Protein AF-A0A1E3NFW2-F1 (afdb_monomer_lite)

Organism: NCBI:txid763406

Secondary structure (DSSP, 8-state):
-HHHHHHHHHHHHHHHHSHHHHHHHHHHHH-TT-S-GGGGHHHHHHHHHHHHHH-HHHHHHHHHHHHHHHHHHHHHHH-TTS-HHHHTHHHHHHHHHHHHHHHHHHHHHHHHT-

InterPro domains:
  IPR031731 IMS import disulfide relay-system, CHCH-CHCH-like Cx9C [PF16860] (12-55)
  IPR052848 Coiled-coil-helix-coiled-coil-helix domain-containing protein [PTHR47106] (7-109)

Structure (mmCIF, N/CA/C/O backbone):
data_AF-A0A1E3NFW2-F1
#
_entry.id   AF-A0A1E3NFW2-F1
#
loop_
_atom_site.group_PDB
_atom_site.id
_atom_site.type_symbol
_atom_site.label_atom_id
_atom_site.label_alt_id
_atom_site.label_comp_id
_atom_site.label_asym_id
_atom_site.label_entity_id
_atom_site.label_seq_id
_atom_site.pdbx_PDB_ins_code
_atom_site.Cartn_x
_atom_site.Cartn_y
_atom_site.Cartn_z
_atom_site.occupancy
_atom_site.B_iso_or_equiv
_atom_site.auth_seq_id
_atom_site.auth_comp_id
_atom_site.auth_asym_id
_atom_site.auth_atom_id
_atom_site.pdbx_PDB_model_num
ATOM 1 N N . MET A 1 1 ? 9.253 -7.923 16.206 1.00 45.81 1 MET A N 1
ATOM 2 C CA . MET A 1 1 ? 8.389 -8.988 15.638 1.00 45.81 1 MET A CA 1
ATOM 3 C C . MET A 1 1 ? 7.088 -8.469 15.025 1.00 45.81 1 MET A C 1
ATOM 5 O O . MET A 1 1 ? 6.528 -9.163 14.199 1.00 45.81 1 MET A O 1
ATOM 9 N N . VAL A 1 2 ? 6.657 -7.247 15.350 1.00 54.06 2 VAL A N 1
ATOM 10 C CA . VAL A 1 2 ? 5.414 -6.607 14.883 1.00 54.06 2 VAL A CA 1
ATOM 11 C C . VAL A 1 2 ? 5.306 -6.438 13.354 1.00 54.06 2 VAL A C 1
ATOM 13 O O . VAL A 1 2 ? 4.230 -6.596 12.796 1.00 54.06 2 VAL A O 1
ATOM 16 N N . SER A 1 3 ? 6.420 -6.164 12.665 1.00 61.38 3 SER A N 1
ATOM 17 C CA . SER A 1 3 ? 6.394 -5.874 11.221 1.00 61.38 3 SER A CA 1
ATOM 18 C C . SER A 1 3 ? 5.979 -7.084 10.375 1.00 61.38 3 SER A C 1
ATOM 20 O O . SER A 1 3 ? 5.132 -6.946 9.510 1.00 61.38 3 SER A O 1
ATOM 22 N N . ARG A 1 4 ? 6.481 -8.293 10.679 1.00 74.81 4 ARG A N 1
ATOM 23 C CA . ARG A 1 4 ? 6.284 -9.472 9.812 1.00 74.81 4 ARG A CA 1
ATOM 24 C C . ARG A 1 4 ? 4.813 -9.849 9.612 1.00 74.81 4 ARG A C 1
ATOM 26 O O . ARG A 1 4 ? 4.415 -10.090 8.487 1.00 74.81 4 ARG A O 1
ATOM 33 N N . VAL A 1 5 ? 4.000 -9.803 10.669 1.00 79.56 5 VAL A N 1
ATOM 34 C CA . VAL A 1 5 ? 2.565 -10.137 10.596 1.00 79.56 5 VAL A CA 1
ATOM 35 C C . VAL A 1 5 ? 1.790 -9.128 9.744 1.00 79.56 5 VAL A C 1
ATOM 37 O O . VAL A 1 5 ? 0.949 -9.517 8.940 1.00 79.56 5 VAL A O 1
ATOM 40 N N . LEU A 1 6 ? 2.088 -7.836 9.910 1.00 80.44 6 LEU A N 1
ATOM 41 C CA . LEU A 1 6 ? 1.503 -6.760 9.108 1.00 80.44 6 LEU A CA 1
ATOM 42 C C . LEU A 1 6 ? 1.875 -6.924 7.629 1.00 80.44 6 LEU A C 1
ATOM 44 O O . LEU A 1 6 ? 1.000 -6.885 6.767 1.00 80.44 6 LEU A O 1
ATOM 48 N N . ASP A 1 7 ? 3.166 -7.130 7.363 1.00 81.25 7 ASP A N 1
ATOM 49 C CA . ASP A 1 7 ? 3.708 -7.305 6.018 1.00 81.25 7 ASP A CA 1
ATOM 50 C C . ASP A 1 7 ? 3.086 -8.546 5.336 1.00 81.25 7 ASP A C 1
ATOM 52 O O . ASP A 1 7 ? 2.580 -8.448 4.220 1.00 81.25 7 ASP A O 1
ATOM 56 N N . GLU A 1 8 ? 3.023 -9.692 6.025 1.00 85.00 8 GLU A N 1
ATOM 57 C CA . GLU A 1 8 ? 2.409 -10.928 5.514 1.00 85.00 8 GLU A CA 1
ATOM 58 C C . GLU A 1 8 ? 0.908 -10.774 5.238 1.00 85.00 8 GLU A C 1
ATOM 60 O O . GLU A 1 8 ? 0.438 -11.204 4.185 1.00 85.00 8 GLU A O 1
ATOM 65 N N . TYR A 1 9 ? 0.155 -10.139 6.143 1.00 86.12 9 TYR A N 1
ATOM 66 C CA . TYR A 1 9 ? -1.282 -9.928 5.959 1.00 86.12 9 TYR A CA 1
ATOM 67 C C . TYR A 1 9 ? -1.566 -9.049 4.739 1.00 86.12 9 TYR A C 1
ATOM 69 O O . TYR A 1 9 ? -2.378 -9.412 3.888 1.00 86.12 9 TYR A O 1
ATOM 77 N N . ILE A 1 10 ? -0.874 -7.910 4.623 1.00 84.00 10 ILE A N 1
ATOM 78 C CA . ILE A 1 10 ? -1.069 -7.003 3.488 1.00 84.00 10 ILE A CA 1
ATOM 79 C C . ILE A 1 10 ? -0.678 -7.698 2.184 1.00 84.00 10 ILE A C 1
ATOM 81 O O . ILE A 1 10 ? -1.434 -7.623 1.220 1.00 84.00 10 ILE A O 1
ATOM 85 N N . ILE A 1 11 ? 0.442 -8.426 2.151 1.00 86.69 11 ILE A N 1
ATOM 86 C CA . ILE A 1 11 ? 0.844 -9.183 0.959 1.00 86.69 11 ILE A CA 1
ATOM 87 C C . ILE A 1 11 ? -0.224 -10.212 0.572 1.00 86.69 11 ILE A C 1
ATOM 89 O O . ILE A 1 11 ? -0.558 -10.314 -0.606 1.00 86.69 11 ILE A O 1
ATOM 93 N N . GLN A 1 12 ? -0.791 -10.948 1.531 1.00 87.44 12 GLN A N 1
ATOM 94 C CA . GLN A 1 12 ? -1.841 -11.931 1.247 1.00 87.44 12 GLN A CA 1
ATOM 95 C C . GLN A 1 12 ? -3.113 -11.284 0.691 1.00 87.44 12 GLN A C 1
ATOM 97 O O . GLN A 1 12 ? -3.664 -11.780 -0.291 1.00 87.44 12 GLN A O 1
ATOM 102 N N . GLU A 1 13 ? -3.565 -10.175 1.274 1.00 87.62 13 GLU A N 1
ATOM 103 C CA . GLU A 1 13 ? -4.763 -9.472 0.805 1.00 87.62 13 GLU A CA 1
ATOM 104 C C . GLU A 1 13 ? -4.562 -8.854 -0.582 1.00 87.62 13 GLU A C 1
ATOM 106 O O . GLU A 1 13 ? -5.442 -8.948 -1.443 1.00 87.62 13 GLU A O 1
ATOM 111 N N . VAL A 1 14 ? -3.377 -8.294 -0.840 1.00 89.00 14 VAL A N 1
ATOM 112 C CA . VAL A 1 14 ? -2.997 -7.783 -2.162 1.00 89.00 14 VAL A CA 1
ATOM 113 C C . VAL A 1 14 ? -2.919 -8.923 -3.176 1.00 89.00 14 VAL A C 1
ATOM 115 O O . VAL A 1 14 ? -3.477 -8.796 -4.260 1.00 89.00 14 VAL A O 1
ATOM 118 N N . ALA A 1 15 ? -2.294 -10.052 -2.840 1.00 89.19 15 ALA A N 1
ATOM 119 C CA . ALA A 1 15 ? -2.185 -11.198 -3.742 1.00 89.19 15 ALA A CA 1
ATOM 120 C C . ALA A 1 15 ? -3.551 -11.831 -4.060 1.00 89.19 15 ALA A C 1
ATOM 122 O O . ALA A 1 15 ? -3.755 -12.318 -5.169 1.00 89.19 15 ALA A O 1
ATOM 123 N N . ARG A 1 16 ? -4.495 -11.810 -3.110 1.00 90.06 16 ARG A N 1
ATOM 124 C CA . ARG A 1 16 ? -5.870 -12.296 -3.313 1.00 90.06 16 ARG A CA 1
ATOM 125 C C . ARG A 1 16 ? -6.713 -11.355 -4.165 1.00 90.06 16 ARG A C 1
ATOM 127 O O . ARG A 1 16 ? -7.478 -11.824 -4.999 1.00 90.06 16 ARG A O 1
ATOM 134 N N . THR A 1 17 ? -6.582 -10.051 -3.941 1.00 91.31 17 THR A N 1
ATOM 135 C CA . THR A 1 17 ? -7.433 -9.035 -4.580 1.00 91.31 17 THR A CA 1
ATOM 136 C C . THR A 1 17 ? -6.880 -8.583 -5.932 1.00 91.31 17 THR A C 1
ATOM 138 O O . THR A 1 17 ? -7.632 -8.348 -6.870 1.00 91.31 17 THR A O 1
ATOM 141 N N . CYS A 1 18 ? -5.556 -8.488 -6.047 1.00 91.81 18 CYS A N 1
ATOM 142 C CA . CYS A 1 18 ? -4.832 -7.944 -7.195 1.00 91.81 18 CYS A CA 1
ATOM 143 C C . CYS A 1 18 ? -3.828 -8.959 -7.784 1.00 91.81 18 CYS A C 1
ATOM 145 O O . CYS A 1 18 ? -2.659 -8.608 -7.967 1.00 91.81 18 CYS A O 1
ATOM 147 N N . PRO A 1 19 ? -4.225 -10.213 -8.084 1.00 91.69 19 PRO A N 1
ATOM 148 C CA . PRO A 1 19 ? -3.286 -11.290 -8.407 1.00 91.69 19 PRO A CA 1
ATOM 149 C C . PRO A 1 19 ? -2.470 -11.028 -9.679 1.00 91.69 19 PRO A C 1
ATOM 151 O O . PRO A 1 19 ? -1.256 -11.219 -9.677 1.00 91.69 19 PRO A O 1
ATOM 154 N N . GLU A 1 20 ? -3.108 -10.568 -10.757 1.00 92.25 20 GLU A N 1
ATOM 155 C CA . GLU A 1 20 ? -2.441 -10.316 -12.041 1.00 92.25 20 GLU A CA 1
ATOM 156 C C . GLU A 1 20 ? -1.362 -9.226 -11.963 1.00 92.25 20 GLU A C 1
ATOM 158 O O . GLU A 1 20 ? -0.206 -9.521 -12.281 1.00 92.25 20 GLU A O 1
ATOM 163 N N . PRO A 1 21 ? -1.663 -7.990 -11.511 1.00 89.06 21 PRO A N 1
ATOM 164 C CA . PRO A 1 21 ? -0.639 -6.955 -11.414 1.00 89.06 21 PRO A CA 1
ATOM 165 C C . PRO A 1 21 ? 0.412 -7.277 -10.344 1.00 89.06 21 PRO A C 1
ATOM 167 O O . PRO A 1 21 ? 1.569 -6.892 -10.501 1.00 89.06 21 PRO A O 1
ATOM 170 N N . PHE A 1 22 ? 0.053 -8.022 -9.289 1.00 91.00 22 PHE A N 1
ATOM 171 C CA . PHE A 1 22 ? 1.002 -8.468 -8.269 1.00 91.00 22 PHE A CA 1
ATOM 172 C C . PHE A 1 22 ? 2.033 -9.440 -8.855 1.00 91.00 22 PHE A C 1
ATOM 174 O O . PHE A 1 22 ? 3.236 -9.186 -8.784 1.00 91.00 22 PHE A O 1
ATOM 181 N N . LEU A 1 23 ? 1.576 -10.516 -9.502 1.00 92.44 23 LEU A N 1
ATOM 182 C CA . LEU A 1 23 ? 2.461 -11.495 -10.137 1.00 92.44 23 LEU A CA 1
ATOM 183 C C . LEU A 1 23 ? 3.256 -10.881 -11.293 1.00 92.44 23 LEU A C 1
ATOM 185 O O . LEU A 1 23 ? 4.442 -11.173 -11.433 1.00 92.44 23 LEU A O 1
ATOM 189 N N . GLY A 1 24 ? 2.630 -10.017 -12.098 1.00 91.94 24 GLY A N 1
ATOM 190 C CA . GLY A 1 24 ? 3.293 -9.316 -13.197 1.00 91.94 24 GLY A CA 1
ATOM 191 C C . GLY A 1 24 ? 4.435 -8.425 -12.711 1.00 91.94 24 GLY A C 1
ATOM 192 O O . GLY A 1 24 ? 5.540 -8.484 -13.254 1.00 91.94 24 GLY A O 1
ATOM 193 N N . PHE A 1 25 ? 4.206 -7.665 -11.637 1.00 92.12 25 PHE A N 1
ATOM 194 C CA . PHE A 1 25 ? 5.238 -6.824 -11.038 1.00 92.12 25 PHE A CA 1
ATOM 195 C C . PHE A 1 25 ? 6.389 -7.656 -10.464 1.00 92.12 25 PHE A C 1
ATOM 197 O O . PHE A 1 25 ? 7.546 -7.389 -10.789 1.00 92.12 25 PHE A O 1
ATOM 204 N N . HIS A 1 26 ? 6.087 -8.693 -9.676 1.00 91.00 26 HIS A N 1
ATOM 205 C CA . HIS A 1 26 ? 7.107 -9.581 -9.108 1.00 91.00 26 HIS A CA 1
ATOM 206 C C . HIS A 1 26 ? 7.939 -10.264 -10.195 1.00 91.00 26 HIS A C 1
ATOM 208 O O . HIS A 1 26 ? 9.165 -10.173 -10.180 1.00 91.00 26 HIS A O 1
ATOM 214 N N . ARG A 1 27 ? 7.280 -10.837 -11.206 1.00 92.38 27 ARG A N 1
ATOM 215 C CA . ARG A 1 27 ? 7.959 -11.484 -12.329 1.00 92.38 27 ARG A CA 1
ATOM 216 C C . ARG A 1 27 ? 8.873 -10.519 -13.077 1.00 92.38 27 ARG A C 1
ATOM 218 O O . ARG A 1 27 ? 10.000 -10.887 -13.375 1.00 92.38 27 ARG A O 1
ATOM 225 N N . CYS A 1 28 ? 8.418 -9.297 -13.350 1.00 92.50 28 CYS A N 1
ATOM 226 C CA . CYS A 1 28 ? 9.244 -8.286 -14.010 1.00 92.50 28 CYS A CA 1
ATOM 227 C C . CYS A 1 28 ? 10.460 -7.889 -13.155 1.00 92.50 28 CYS A C 1
ATOM 229 O O . CYS A 1 28 ? 11.577 -7.755 -13.657 1.00 92.50 28 CYS A O 1
ATOM 231 N N . MET A 1 29 ? 10.266 -7.739 -11.844 1.00 90.56 29 MET A N 1
ATOM 232 C CA . MET A 1 29 ? 11.340 -7.387 -10.916 1.00 90.56 29 MET A CA 1
ATOM 233 C C . MET A 1 29 ? 12.383 -8.500 -10.771 1.00 90.56 29 MET A C 1
ATOM 235 O O . MET A 1 29 ? 13.563 -8.195 -10.591 1.00 90.56 29 MET A O 1
ATOM 239 N N . GLU A 1 30 ? 11.977 -9.762 -10.876 1.00 92.50 30 GLU A N 1
ATOM 240 C CA . GLU A 1 30 ? 12.860 -10.930 -10.784 1.00 92.50 30 GLU A CA 1
ATOM 241 C C . GLU A 1 30 ? 13.488 -11.327 -12.127 1.00 92.50 30 GLU A C 1
ATOM 24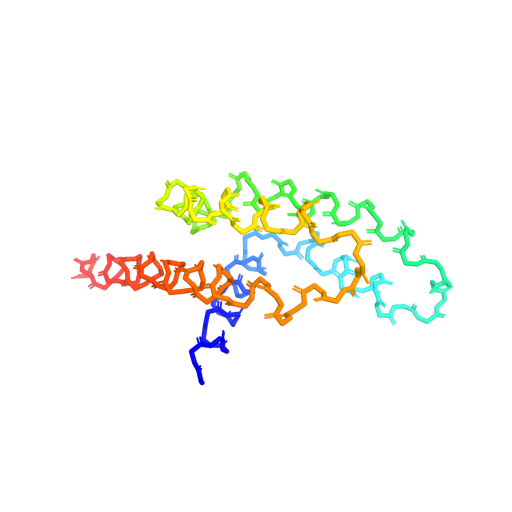3 O O . GLU A 1 30 ? 14.439 -12.109 -12.149 1.00 92.50 30 GLU A O 1
ATOM 248 N N . ASP A 1 31 ? 13.003 -10.775 -13.242 1.00 91.25 31 ASP A N 1
ATOM 249 C CA . ASP A 1 31 ? 13.498 -11.116 -14.570 1.00 91.25 31 ASP A CA 1
ATOM 250 C C . ASP A 1 31 ? 14.953 -10.627 -14.759 1.00 91.25 31 ASP A C 1
ATOM 252 O O . ASP A 1 31 ? 15.227 -9.421 -14.668 1.00 91.25 31 ASP A O 1
ATOM 256 N N . PRO A 1 32 ? 15.910 -11.539 -15.021 1.00 89.50 32 PRO A N 1
ATOM 257 C CA . PRO A 1 32 ? 17.313 -11.183 -15.216 1.00 89.50 32 PRO A CA 1
ATOM 258 C C . PRO A 1 32 ? 17.579 -10.466 -16.549 1.00 89.50 32 PRO A C 1
ATOM 260 O O . PRO A 1 32 ? 18.649 -9.878 -16.714 1.00 89.50 32 PRO A O 1
ATOM 263 N N . ALA A 1 33 ? 16.642 -10.502 -17.504 1.00 92.00 33 ALA A N 1
ATOM 264 C CA . ALA A 1 33 ? 16.731 -9.752 -18.753 1.00 92.00 33 ALA A CA 1
ATOM 265 C C . ALA A 1 33 ? 16.403 -8.261 -18.565 1.00 92.00 33 ALA A C 1
ATOM 267 O O . ALA A 1 33 ? 16.848 -7.437 -19.367 1.00 92.00 33 ALA A O 1
ATOM 268 N N . ILE A 1 34 ? 15.680 -7.904 -17.496 1.00 88.56 34 ILE A N 1
ATOM 269 C CA . ILE A 1 34 ? 15.323 -6.520 -17.170 1.00 88.56 34 ILE A CA 1
ATOM 270 C C . ILE A 1 34 ? 16.519 -5.834 -16.509 1.00 88.56 34 ILE A C 1
ATOM 272 O O . ILE A 1 34 ? 16.816 -6.038 -15.326 1.00 88.56 34 ILE A O 1
ATOM 276 N N . LYS A 1 35 ? 17.208 -5.002 -17.297 1.00 87.31 35 LYS A N 1
ATOM 277 C CA . LYS A 1 35 ? 18.365 -4.215 -16.845 1.00 87.31 35 LYS A CA 1
ATOM 278 C C . LYS A 1 35 ? 17.942 -2.960 -16.095 1.00 87.31 35 LYS A C 1
ATOM 280 O O . LYS A 1 35 ? 18.626 -2.570 -15.152 1.00 87.31 35 LYS A O 1
ATOM 285 N N . ASP A 1 36 ? 16.827 -2.356 -16.499 1.00 89.31 36 ASP A N 1
ATOM 286 C CA . ASP A 1 36 ? 16.278 -1.167 -15.863 1.00 89.31 36 ASP A CA 1
ATOM 287 C C . ASP A 1 36 ? 14.940 -1.496 -15.193 1.00 89.31 36 ASP A C 1
ATOM 289 O O . ASP A 1 36 ? 13.962 -1.862 -15.840 1.00 89.31 36 ASP A O 1
ATOM 293 N N . LYS A 1 37 ? 14.875 -1.376 -13.864 1.00 85.94 37 LYS A N 1
ATOM 294 C CA . LYS A 1 37 ? 13.657 -1.722 -13.111 1.00 85.94 37 LYS A CA 1
ATOM 295 C C . LYS A 1 37 ? 12.491 -0.766 -13.382 1.00 85.94 37 LYS A C 1
ATOM 297 O O . LYS A 1 37 ? 11.353 -1.107 -13.064 1.00 85.94 37 LYS A O 1
ATOM 302 N N . SER A 1 38 ? 12.731 0.380 -14.020 1.00 89.31 38 SER A N 1
ATOM 303 C CA . SER A 1 38 ? 11.663 1.277 -14.473 1.00 89.31 38 SER A CA 1
ATOM 304 C C . SER A 1 38 ? 10.834 0.655 -15.599 1.00 89.31 38 SER A C 1
ATOM 306 O O . SER A 1 38 ? 9.694 1.068 -15.799 1.00 89.31 38 SER A O 1
ATOM 308 N N . GLU A 1 39 ? 11.334 -0.377 -16.287 1.00 88.69 39 GLU A N 1
ATOM 309 C CA . GLU A 1 39 ? 10.545 -1.152 -17.257 1.00 88.69 39 GLU A CA 1
ATOM 310 C C . GLU A 1 39 ? 9.356 -1.873 -16.590 1.00 88.69 39 GLU A C 1
ATOM 312 O O . GLU A 1 39 ? 8.332 -2.117 -17.226 1.00 88.69 39 GLU A O 1
ATOM 317 N N . CYS A 1 40 ? 9.425 -2.112 -15.275 1.00 91.94 40 CYS A N 1
ATOM 318 C CA . CYS A 1 40 ? 8.331 -2.679 -14.484 1.00 91.94 40 CYS A CA 1
ATOM 319 C C . CYS A 1 40 ? 7.301 -1.638 -14.011 1.00 91.94 40 CYS A C 1
ATOM 321 O O . CYS A 1 40 ? 6.345 -1.991 -13.314 1.00 91.94 40 CYS A O 1
ATOM 323 N N . ALA A 1 41 ? 7.459 -0.360 -14.382 1.00 89.94 41 ALA A N 1
ATOM 324 C CA . ALA A 1 41 ? 6.610 0.727 -13.896 1.00 89.94 41 ALA A CA 1
ATOM 325 C C . ALA A 1 41 ? 5.133 0.564 -14.280 1.00 89.94 41 ALA A C 1
ATOM 327 O O . ALA A 1 41 ? 4.266 1.020 -13.537 1.00 89.94 41 ALA A O 1
ATOM 328 N N . THR A 1 42 ? 4.823 -0.083 -15.407 1.00 90.50 42 THR A N 1
ATOM 329 C CA . THR A 1 42 ? 3.431 -0.350 -15.805 1.00 90.50 42 THR A CA 1
ATOM 330 C C . THR A 1 42 ? 2.755 -1.281 -14.801 1.00 90.50 42 THR A C 1
ATOM 332 O O . THR A 1 42 ? 1.759 -0.892 -14.197 1.00 90.50 42 THR A O 1
ATOM 335 N N . PHE A 1 43 ? 3.366 -2.435 -14.507 1.00 89.38 43 PHE A N 1
ATOM 336 C CA . PHE A 1 43 ? 2.857 -3.362 -13.491 1.00 89.38 43 PHE A CA 1
ATOM 337 C C . PHE A 1 43 ? 2.786 -2.717 -12.106 1.00 89.38 43 PHE A C 1
ATOM 339 O O . PHE A 1 43 ? 1.842 -2.950 -11.357 1.00 89.38 43 PHE A O 1
ATOM 346 N N . GLN A 1 44 ? 3.754 -1.856 -11.778 1.00 88.00 44 GLN A N 1
ATOM 347 C CA . GLN A 1 44 ? 3.729 -1.092 -10.536 1.00 88.00 44 GLN A CA 1
ATOM 348 C C . GLN A 1 44 ? 2.511 -0.161 -10.458 1.00 88.00 44 GLN A C 1
ATOM 350 O O . GLN A 1 44 ? 1.863 -0.095 -9.415 1.00 88.00 44 GLN A O 1
ATOM 355 N N . ARG A 1 45 ? 2.192 0.565 -11.537 1.00 91.06 45 ARG A N 1
ATOM 356 C CA . ARG A 1 45 ? 1.032 1.469 -11.588 1.00 91.06 45 ARG A CA 1
ATOM 357 C C . ARG A 1 45 ? -0.278 0.699 -11.511 1.00 91.06 45 ARG A C 1
ATOM 359 O O . ARG A 1 45 ? -1.151 1.110 -10.751 1.00 91.06 45 ARG A O 1
ATOM 366 N N . ASP A 1 46 ? -0.393 -0.413 -12.230 1.00 91.44 46 ASP A N 1
ATOM 367 C CA . ASP A 1 46 ? -1.588 -1.260 -12.190 1.00 91.44 46 ASP A CA 1
ATOM 368 C C . ASP A 1 46 ? -1.793 -1.860 -10.796 1.00 91.44 46 ASP A C 1
ATOM 370 O O . ASP A 1 46 ? -2.905 -1.843 -10.262 1.00 91.44 46 ASP A O 1
ATOM 374 N N . LEU A 1 47 ? -0.710 -2.302 -10.149 1.00 89.88 47 LEU A N 1
ATOM 375 C CA . LEU A 1 47 ? -0.755 -2.790 -8.774 1.00 89.88 47 LEU A CA 1
ATOM 376 C C . LEU A 1 47 ? -1.174 -1.678 -7.809 1.00 89.88 47 LEU A C 1
ATOM 378 O O . LEU A 1 47 ? -2.075 -1.880 -7.000 1.00 89.88 47 LEU A O 1
ATOM 382 N N . GLN A 1 48 ? -0.584 -0.485 -7.918 1.00 89.00 48 GLN A N 1
ATOM 383 C CA . GLN A 1 48 ? -0.971 0.671 -7.104 1.00 89.00 48 GLN A CA 1
ATOM 384 C C . GLN A 1 48 ? -2.437 1.054 -7.311 1.00 89.00 48 GLN A C 1
ATOM 386 O O . GLN A 1 48 ? -3.128 1.356 -6.339 1.00 89.00 48 GLN A O 1
ATOM 391 N N . HIS A 1 49 ? -2.916 1.044 -8.556 1.00 91.81 49 HIS A N 1
ATOM 392 C CA . HIS A 1 49 ? -4.304 1.346 -8.871 1.00 91.81 49 HIS A CA 1
ATOM 393 C C . HIS A 1 49 ? -5.241 0.312 -8.248 1.00 91.81 49 HIS A C 1
ATOM 395 O O . HIS A 1 49 ? -6.203 0.686 -7.579 1.00 91.81 49 HIS A O 1
ATOM 401 N N . CYS A 1 50 ? -4.932 -0.977 -8.394 1.00 91.62 50 CYS A N 1
ATOM 402 C CA . CYS A 1 50 ? -5.730 -2.045 -7.809 1.00 91.62 50 CYS A CA 1
ATOM 403 C C . CYS A 1 50 ? -5.745 -1.978 -6.276 1.00 91.62 50 CYS A C 1
ATOM 405 O O . CYS A 1 50 ? -6.816 -2.006 -5.677 1.00 91.62 50 CYS A O 1
ATOM 407 N N . VAL A 1 51 ? -4.592 -1.785 -5.627 1.00 89.25 51 VAL A N 1
ATOM 408 C CA . VAL A 1 51 ? -4.518 -1.652 -4.162 1.00 89.25 51 VAL A CA 1
ATOM 409 C C . VAL A 1 51 ? -5.350 -0.470 -3.667 1.00 89.25 51 VAL A C 1
ATOM 411 O O . VAL A 1 51 ? -6.127 -0.615 -2.728 1.00 89.25 51 VAL A O 1
ATOM 414 N N . LYS A 1 52 ? -5.260 0.677 -4.346 1.00 86.31 52 LYS A N 1
ATOM 415 C CA . LYS A 1 52 ? -6.022 1.882 -3.995 1.00 86.31 52 LYS A CA 1
ATOM 416 C C . LYS A 1 52 ? -7.517 1.785 -4.253 1.00 86.31 52 LYS A C 1
ATOM 418 O O . LYS A 1 52 ? -8.251 2.608 -3.731 1.00 86.31 52 LYS A O 1
ATOM 423 N N . THR A 1 53 ? -7.977 0.876 -5.104 1.00 86.88 53 THR A N 1
ATOM 424 C CA . THR A 1 53 ? -9.393 0.821 -5.504 1.00 86.88 53 THR A CA 1
ATOM 425 C C . THR A 1 53 ? -10.104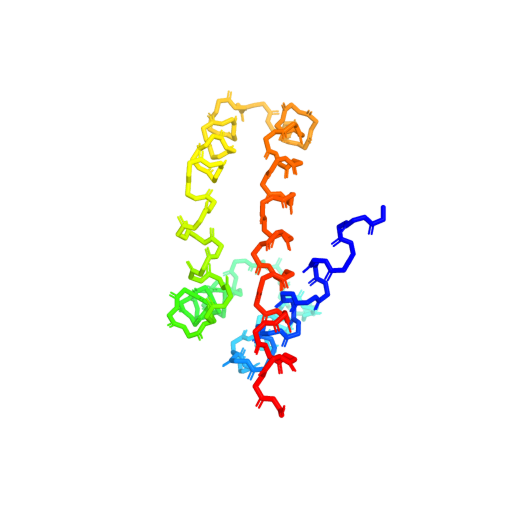 -0.391 -4.929 1.00 86.88 53 THR A C 1
ATOM 427 O O . THR A 1 53 ? -11.243 -0.258 -4.495 1.00 86.88 53 THR A O 1
ATOM 430 N N . GLN A 1 54 ? -9.431 -1.537 -4.849 1.00 87.19 54 GLN A N 1
ATOM 431 C CA . GLN A 1 54 ? -10.053 -2.826 -4.550 1.00 87.19 54 GLN A CA 1
ATOM 432 C C . GLN A 1 54 ? -9.660 -3.405 -3.186 1.00 87.19 54 GLN A C 1
ATOM 434 O O . GLN A 1 54 ? -10.435 -4.161 -2.609 1.00 87.19 54 GLN A O 1
ATOM 439 N N . VAL A 1 55 ? -8.491 -3.061 -2.632 1.00 88.19 55 VAL A N 1
ATOM 440 C CA . VAL A 1 55 ? -8.035 -3.648 -1.360 1.00 88.19 55 VAL A CA 1
ATOM 441 C C . VAL A 1 55 ? -8.670 -2.901 -0.185 1.00 88.19 55 VAL A C 1
ATOM 443 O O . VAL A 1 55 ? -8.208 -1.841 0.231 1.00 88.19 55 VAL A O 1
ATOM 446 N N . THR A 1 56 ? -9.740 -3.455 0.385 1.00 87.56 56 THR A N 1
ATOM 447 C CA . THR A 1 56 ? -10.526 -2.814 1.457 1.00 87.56 56 THR A CA 1
ATOM 448 C C . THR A 1 56 ? -9.695 -2.457 2.687 1.00 87.56 56 THR A C 1
ATOM 450 O O . THR A 1 56 ? -9.818 -1.353 3.218 1.00 87.56 56 THR A O 1
ATOM 453 N N . VAL A 1 57 ? -8.792 -3.344 3.119 1.00 86.44 57 VAL A N 1
ATOM 454 C CA . VAL A 1 57 ? -7.921 -3.050 4.266 1.00 86.44 57 VAL A CA 1
ATOM 455 C C . VAL A 1 57 ? -7.033 -1.830 4.006 1.00 86.44 57 VAL A C 1
ATOM 457 O O . VAL A 1 57 ? -6.781 -1.050 4.922 1.00 86.44 57 VAL A O 1
ATOM 460 N N . TYR A 1 58 ? -6.612 -1.613 2.756 1.00 87.00 58 TYR A N 1
ATOM 461 C CA . TYR A 1 58 ? -5.822 -0.445 2.383 1.00 87.00 58 TYR A CA 1
ATOM 462 C C . TYR A 1 58 ? -6.636 0.841 2.547 1.00 87.00 58 TYR A C 1
ATOM 464 O O . TYR A 1 58 ? -6.152 1.776 3.180 1.00 87.00 58 TYR A O 1
ATOM 472 N N . HIS A 1 59 ? -7.891 0.861 2.086 1.00 88.44 59 HIS A N 1
ATOM 473 C CA . HIS A 1 59 ? -8.808 1.992 2.299 1.00 88.44 59 HIS A CA 1
ATOM 474 C C . HIS A 1 59 ? -9.016 2.308 3.779 1.00 88.44 59 HIS A C 1
ATOM 476 O O . HIS A 1 59 ? -8.991 3.468 4.186 1.00 88.44 59 HIS A O 1
ATOM 482 N N . HIS A 1 60 ? -9.191 1.280 4.611 1.00 89.69 60 HIS A N 1
ATOM 483 C CA . HIS A 1 60 ? -9.360 1.473 6.048 1.00 89.69 60 HIS A CA 1
ATOM 484 C C . HIS A 1 60 ? -8.094 2.011 6.719 1.00 89.69 60 HIS A C 1
ATOM 486 O O . HIS A 1 60 ? -8.197 2.875 7.590 1.00 89.69 60 HIS A O 1
ATOM 492 N N . ILE A 1 61 ? -6.909 1.542 6.312 1.00 89.19 61 ILE A N 1
ATOM 493 C CA . ILE A 1 61 ? -5.631 2.083 6.790 1.00 89.19 61 ILE A CA 1
ATOM 494 C C . ILE A 1 61 ? -5.473 3.533 6.332 1.00 89.19 61 ILE A C 1
ATOM 496 O O . ILE A 1 61 ? -5.141 4.386 7.150 1.00 89.19 61 ILE A O 1
ATOM 500 N N . GLU A 1 62 ? -5.740 3.836 5.061 1.00 87.62 62 GLU A N 1
ATOM 501 C CA . GLU A 1 62 ? -5.638 5.195 4.526 1.00 87.62 62 GLU A CA 1
ATOM 502 C C . GLU A 1 62 ? -6.574 6.151 5.275 1.00 87.62 62 GLU A C 1
ATOM 504 O O . GLU A 1 62 ? -6.147 7.221 5.699 1.00 87.62 62 GLU A O 1
ATOM 509 N N . SER A 1 63 ? -7.813 5.731 5.538 1.00 90.31 63 SER A N 1
ATOM 510 C CA . SER A 1 63 ? -8.795 6.529 6.271 1.00 90.31 63 SER A CA 1
ATOM 511 C C . SER A 1 63 ? -8.441 6.701 7.754 1.00 90.31 63 SER A C 1
ATOM 513 O O . SER A 1 63 ? -8.408 7.829 8.246 1.00 90.31 63 SER A O 1
ATOM 515 N N . LYS A 1 64 ? -8.141 5.613 8.480 1.00 91.75 64 LYS A N 1
ATOM 516 C CA . LYS A 1 64 ? -7.888 5.655 9.935 1.00 91.75 64 LYS A CA 1
ATOM 517 C C . LYS A 1 64 ? -6.499 6.183 10.297 1.00 91.75 64 LYS A C 1
ATOM 519 O O . LYS A 1 64 ? -6.325 6.731 11.382 1.00 91.75 64 LYS A O 1
ATOM 524 N N . CYS A 1 65 ? -5.515 6.009 9.420 1.00 92.81 65 CYS A N 1
ATOM 525 C CA . CYS A 1 65 ? -4.125 6.389 9.666 1.00 92.81 65 CYS A CA 1
ATOM 526 C C . CYS A 1 65 ? -3.681 7.609 8.844 1.00 92.81 65 CYS A C 1
ATOM 528 O O . CYS A 1 65 ? -2.487 7.911 8.843 1.00 92.81 65 CYS A O 1
ATOM 530 N N . SER A 1 66 ? -4.600 8.323 8.177 1.00 91.81 66 SER A N 1
ATOM 531 C CA . SER A 1 66 ? -4.303 9.453 7.276 1.00 91.81 66 SER A CA 1
ATOM 532 C C . SER A 1 66 ? -3.351 10.491 7.886 1.00 91.81 66 SER A C 1
ATOM 534 O O . SER A 1 66 ? -2.315 10.812 7.302 1.00 91.81 66 SER A O 1
ATOM 536 N N . ASP A 1 67 ? -3.618 10.945 9.116 1.00 92.25 67 ASP A N 1
ATOM 537 C CA . ASP A 1 67 ? -2.771 11.925 9.812 1.00 92.25 67 ASP A CA 1
ATOM 538 C C . ASP A 1 67 ? -1.349 11.410 10.075 1.00 92.25 67 ASP A C 1
ATOM 540 O O . ASP A 1 67 ? -0.375 12.166 10.057 1.00 92.25 67 ASP A O 1
ATOM 544 N N . ILE A 1 68 ? -1.208 10.108 10.330 1.00 91.69 68 ILE A N 1
ATOM 545 C CA . ILE A 1 68 ? 0.082 9.468 10.603 1.00 91.69 68 ILE A CA 1
ATOM 546 C C . ILE A 1 68 ? 0.843 9.248 9.289 1.00 91.69 68 ILE A C 1
ATOM 548 O O . ILE A 1 68 ? 2.053 9.476 9.239 1.00 91.69 68 ILE A O 1
ATOM 552 N N . ILE A 1 69 ? 0.134 8.895 8.211 1.00 89.00 69 ILE A N 1
ATOM 553 C CA . ILE A 1 69 ? 0.677 8.828 6.847 1.00 89.00 69 ILE A CA 1
ATOM 554 C C . ILE A 1 69 ? 1.232 10.199 6.443 1.00 89.00 69 ILE A C 1
ATOM 556 O O . ILE A 1 69 ? 2.375 10.282 5.996 1.00 89.00 69 ILE A O 1
ATOM 560 N N . GLN A 1 70 ? 0.473 11.276 6.663 1.00 89.94 70 GLN A N 1
ATOM 561 C CA . GLN A 1 70 ? 0.903 12.650 6.382 1.00 89.94 70 GLN A CA 1
ATOM 562 C C . GLN A 1 70 ? 2.156 13.041 7.177 1.00 89.94 70 GLN A C 1
ATOM 564 O O . GLN A 1 70 ? 3.089 13.620 6.614 1.00 89.94 70 GLN A O 1
ATOM 569 N N . LYS A 1 71 ? 2.232 12.689 8.468 1.00 90.19 71 LYS A N 1
ATOM 570 C CA . LYS A 1 71 ? 3.428 12.935 9.298 1.00 90.19 71 LYS A CA 1
ATOM 571 C C . LYS A 1 71 ? 4.651 12.191 8.772 1.00 90.19 71 LYS A C 1
ATOM 573 O O . LYS A 1 71 ? 5.718 12.791 8.649 1.00 90.19 71 LYS A O 1
ATOM 578 N N . TYR A 1 72 ? 4.487 10.919 8.411 1.00 87.69 72 TYR A N 1
ATOM 579 C CA . TYR A 1 72 ? 5.565 10.127 7.831 1.00 87.69 72 TYR A CA 1
ATOM 580 C C . TYR A 1 72 ? 6.026 10.704 6.488 1.00 87.69 72 TYR A C 1
ATOM 582 O O . TYR A 1 72 ? 7.215 10.954 6.317 1.00 87.69 72 TYR A O 1
ATOM 590 N N . GLN A 1 73 ? 5.102 11.027 5.579 1.00 86.69 73 GLN A N 1
ATOM 591 C CA . GLN A 1 73 ? 5.418 11.674 4.299 1.00 86.69 73 GLN A CA 1
ATOM 592 C C . GLN A 1 73 ? 6.126 13.019 4.488 1.00 86.69 73 GLN A C 1
ATOM 594 O O . GLN A 1 73 ? 7.114 13.295 3.815 1.00 86.69 73 GLN A O 1
ATOM 599 N N . THR A 1 74 ? 5.673 13.832 5.443 1.00 88.75 74 THR A N 1
ATOM 600 C CA . THR A 1 74 ? 6.317 15.109 5.776 1.00 88.75 74 THR A CA 1
ATOM 601 C C . THR A 1 74 ? 7.742 14.897 6.282 1.00 88.75 74 THR A C 1
ATOM 603 O O . THR A 1 74 ? 8.635 15.664 5.928 1.00 88.75 74 THR A O 1
ATOM 606 N N . CYS A 1 75 ? 7.977 13.861 7.092 1.00 86.44 75 CYS A N 1
ATOM 607 C CA . CYS A 1 75 ? 9.322 13.504 7.530 1.00 86.44 75 CYS A CA 1
ATOM 608 C C . CYS A 1 75 ? 10.203 13.092 6.341 1.00 86.44 75 CYS A C 1
ATOM 610 O O . CYS A 1 75 ? 11.307 13.615 6.198 1.00 86.44 75 CYS A O 1
ATOM 612 N N . LEU A 1 76 ? 9.685 12.243 5.443 1.00 83.31 76 LEU A N 1
ATOM 613 C CA . LEU A 1 76 ? 10.388 11.820 4.227 1.00 83.31 76 LEU A CA 1
ATOM 614 C C . LEU A 1 76 ? 10.760 13.008 3.330 1.00 83.31 76 LEU A C 1
ATOM 616 O O . LEU A 1 76 ? 11.872 13.063 2.823 1.00 83.31 76 LEU A O 1
ATOM 620 N N . MET A 1 77 ? 9.8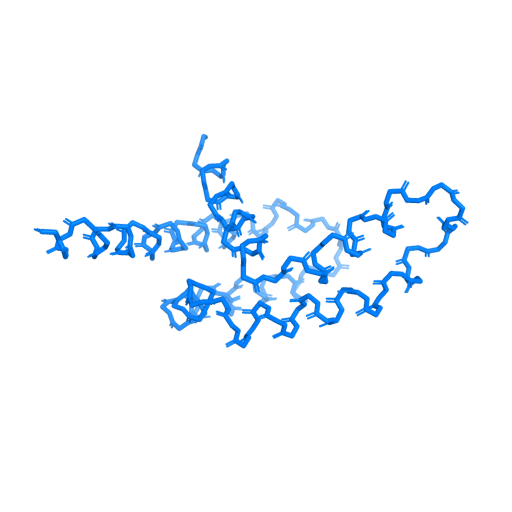55 13.975 3.159 1.00 82.50 77 MET A N 1
ATOM 621 C CA . MET A 1 77 ? 10.099 15.174 2.345 1.00 82.50 77 MET A CA 1
ATOM 622 C C . MET A 1 77 ? 11.144 16.115 2.956 1.00 82.50 77 MET A C 1
ATOM 624 O O . MET A 1 77 ? 11.813 16.845 2.228 1.00 82.50 77 MET A O 1
ATOM 628 N N . LYS A 1 78 ? 11.271 16.125 4.287 1.00 78.69 78 LYS A N 1
ATOM 629 C CA . LYS A 1 78 ? 12.266 16.936 5.001 1.00 78.69 78 LYS A CA 1
ATOM 630 C C . LYS A 1 78 ? 13.652 16.295 5.011 1.00 78.69 78 LYS A C 1
ATOM 632 O O . LYS A 1 78 ? 14.629 17.007 5.227 1.00 78.69 78 LYS A O 1
ATOM 637 N N . ASP A 1 79 ? 13.750 14.988 4.781 1.00 66.00 79 ASP A N 1
ATOM 638 C CA . ASP A 1 79 ? 15.028 14.290 4.680 1.00 66.00 79 ASP A CA 1
ATOM 639 C C . ASP A 1 79 ? 15.563 14.336 3.241 1.00 66.00 79 ASP A C 1
ATOM 641 O O . ASP A 1 79 ? 15.363 13.431 2.437 1.00 66.00 79 ASP A O 1
ATOM 645 N N . THR A 1 80 ? 16.267 15.416 2.905 1.00 59.75 80 THR A N 1
ATOM 646 C CA . THR A 1 80 ? 16.939 15.594 1.606 1.00 59.75 80 THR A CA 1
ATOM 647 C C . THR A 1 80 ? 18.253 14.811 1.479 1.00 59.75 80 THR A C 1
ATOM 649 O O . THR A 1 80 ? 18.852 14.794 0.407 1.00 59.75 80 THR A O 1
ATOM 652 N N . GLU A 1 81 ? 18.710 14.158 2.553 1.00 59.81 81 GLU A N 1
ATOM 653 C CA . GLU A 1 81 ? 20.045 13.545 2.654 1.00 59.81 81 GLU A CA 1
ATOM 654 C C . GLU A 1 81 ? 20.070 12.027 2.387 1.00 59.81 81 GLU A C 1
ATOM 656 O O . GLU A 1 81 ? 21.128 11.404 2.462 1.00 59.81 81 GLU A O 1
ATOM 661 N N . GLY A 1 82 ? 18.927 11.409 2.068 1.00 56.09 82 GLY A N 1
ATOM 662 C CA . GLY A 1 82 ? 18.868 10.003 1.646 1.00 56.09 82 GLY A CA 1
ATOM 663 C C . GLY A 1 82 ? 19.137 8.975 2.753 1.00 56.09 82 GLY A C 1
ATOM 664 O O . GLY A 1 82 ? 19.345 7.801 2.450 1.00 56.09 82 GLY A O 1
ATOM 665 N N . ASN A 1 83 ? 19.105 9.371 4.034 1.00 56.78 83 ASN A N 1
ATOM 666 C CA . ASN A 1 83 ? 19.261 8.460 5.175 1.00 56.78 83 ASN A CA 1
ATOM 667 C C . ASN A 1 83 ? 17.903 8.218 5.851 1.00 56.78 83 ASN A C 1
ATOM 669 O O . ASN A 1 83 ? 17.661 8.478 7.034 1.00 56.78 83 ASN A O 1
ATOM 673 N N . THR A 1 84 ? 16.991 7.725 5.020 1.00 59.47 84 THR A N 1
ATOM 674 C CA . THR A 1 84 ? 15.539 7.818 5.178 1.00 59.47 84 THR A CA 1
ATOM 675 C C . THR A 1 84 ? 14.973 6.910 6.278 1.00 59.47 84 THR A C 1
ATOM 677 O O . THR A 1 84 ? 13.906 7.178 6.830 1.00 59.47 84 THR A O 1
ATOM 680 N N . SER A 1 85 ? 15.679 5.829 6.630 1.00 58.00 85 SER A N 1
ATOM 681 C CA . SER A 1 85 ? 15.154 4.802 7.548 1.00 58.00 85 SER A CA 1
ATOM 682 C C . SER A 1 85 ? 15.311 5.133 9.034 1.00 58.00 85 SER A C 1
ATOM 684 O O . SER A 1 85 ? 14.468 4.716 9.825 1.00 58.00 85 SER A O 1
ATOM 686 N N . SER A 1 86 ? 16.348 5.875 9.435 1.00 66.00 86 SER A N 1
ATOM 687 C CA . SER A 1 86 ? 16.612 6.133 10.863 1.00 66.00 86 SER A CA 1
ATOM 688 C C . SER A 1 86 ? 15.927 7.396 11.381 1.00 66.00 86 SER A C 1
ATOM 690 O O . SER A 1 86 ? 15.424 7.400 12.502 1.00 66.00 86 SER A O 1
ATOM 692 N N . LYS A 1 87 ? 15.871 8.466 10.576 1.00 77.25 87 LYS A N 1
ATOM 693 C CA . LYS A 1 87 ? 15.312 9.761 11.006 1.00 77.25 87 LYS A CA 1
ATOM 694 C C . LYS A 1 87 ? 13.785 9.745 11.108 1.00 77.25 87 LYS A C 1
ATOM 696 O O . LYS A 1 87 ? 13.246 10.310 12.049 1.00 77.25 87 LYS A O 1
ATOM 701 N N . CYS A 1 88 ? 13.114 9.039 10.200 1.00 85.12 88 CYS A N 1
ATOM 702 C CA . CYS A 1 88 ? 11.654 8.896 10.192 1.00 85.12 88 CYS A CA 1
ATOM 703 C C . CYS A 1 88 ? 11.175 7.597 10.850 1.00 85.12 88 CYS A C 1
ATOM 705 O O . CYS A 1 88 ? 10.053 7.147 10.612 1.00 85.12 88 CYS A O 1
ATOM 707 N N . TYR A 1 89 ? 12.037 6.946 11.643 1.00 85.56 89 TYR A N 1
ATOM 708 C CA . TYR A 1 89 ? 11.719 5.669 12.277 1.00 85.56 89 TYR A CA 1
ATOM 709 C C . TYR A 1 89 ? 10.523 5.782 13.228 1.00 85.56 89 TYR A C 1
ATOM 711 O O . TYR A 1 89 ? 9.703 4.869 13.285 1.00 85.56 89 TYR A O 1
ATOM 719 N N . ASN A 1 90 ? 10.402 6.895 13.957 1.00 88.00 90 ASN A N 1
ATOM 720 C CA . ASN A 1 90 ? 9.309 7.097 14.906 1.00 88.00 90 ASN A CA 1
ATOM 721 C C . ASN A 1 90 ? 7.964 7.207 14.180 1.00 88.00 90 ASN A C 1
ATOM 723 O O . ASN A 1 90 ? 7.021 6.501 14.529 1.00 88.00 90 ASN A O 1
ATOM 727 N N . GLU A 1 91 ? 7.897 8.018 13.125 1.00 88.69 91 GLU A N 1
ATOM 728 C CA . GLU A 1 91 ? 6.709 8.171 12.287 1.00 88.69 91 GLU A CA 1
ATOM 729 C C . GLU A 1 91 ? 6.359 6.857 11.577 1.00 88.69 91 GLU A C 1
ATOM 731 O O . GLU A 1 91 ? 5.193 6.459 11.554 1.00 88.69 91 GLU A O 1
ATOM 736 N N . LEU A 1 92 ? 7.365 6.133 11.068 1.00 86.50 92 LEU A N 1
ATOM 737 C CA . LEU A 1 92 ? 7.187 4.806 10.474 1.00 86.50 92 LEU A CA 1
ATOM 738 C C . LEU A 1 92 ? 6.637 3.798 11.492 1.00 86.50 92 LEU A C 1
ATOM 740 O O . LEU A 1 92 ? 5.753 3.003 11.170 1.00 86.50 92 LEU A O 1
ATOM 744 N N . LYS A 1 93 ? 7.154 3.815 12.725 1.00 88.62 93 LYS A N 1
ATOM 745 C CA . LYS A 1 93 ? 6.693 2.941 13.806 1.00 88.62 93 LYS A CA 1
ATOM 746 C C . LYS A 1 93 ? 5.235 3.240 14.152 1.00 88.62 93 LYS A C 1
ATOM 748 O O . LYS A 1 93 ? 4.437 2.306 14.174 1.00 88.62 93 LYS A O 1
ATOM 753 N N . SER A 1 94 ? 4.876 4.510 14.336 1.00 90.19 94 SER A N 1
ATOM 754 C CA . SER A 1 94 ? 3.490 4.910 14.601 1.00 90.19 94 SER A CA 1
ATOM 755 C C . SER A 1 94 ? 2.547 4.530 13.459 1.00 90.19 94 SER A C 1
ATOM 757 O O . SER A 1 94 ? 1.423 4.099 13.710 1.00 90.19 94 SER A O 1
ATOM 759 N N . LEU A 1 95 ? 3.000 4.631 12.205 1.00 88.88 95 LEU A N 1
ATOM 760 C CA . LEU A 1 95 ? 2.209 4.202 11.052 1.00 88.88 95 LEU A CA 1
ATOM 761 C C . LEU A 1 95 ? 1.955 2.690 11.076 1.00 88.88 95 LEU A C 1
ATOM 763 O O . LEU A 1 95 ? 0.819 2.256 10.886 1.00 88.88 95 LEU A O 1
ATOM 767 N N . ARG A 1 96 ? 2.987 1.887 11.362 1.00 89.56 96 ARG A N 1
ATOM 768 C CA . ARG A 1 96 ? 2.852 0.427 11.491 1.00 89.56 96 ARG A CA 1
ATOM 769 C C . ARG A 1 96 ? 1.923 0.030 12.636 1.00 89.56 96 ARG A C 1
ATOM 771 O O . ARG A 1 96 ? 1.112 -0.875 12.470 1.00 89.56 96 ARG A O 1
ATOM 778 N N . GLU A 1 97 ? 2.025 0.702 13.780 1.00 90.88 97 GLU A N 1
ATOM 779 C CA . GLU A 1 97 ? 1.145 0.467 14.931 1.00 90.88 97 GLU A CA 1
ATOM 780 C C . GLU A 1 97 ? -0.317 0.784 14.591 1.00 90.88 97 GLU A C 1
ATOM 782 O O . GLU A 1 97 ? -1.200 -0.0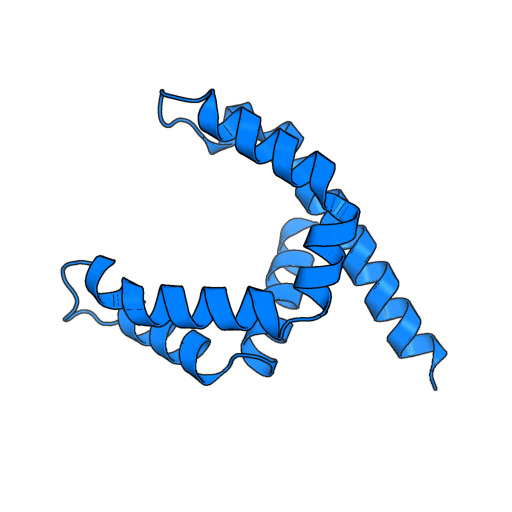20 14.889 1.00 90.88 97 GLU A O 1
ATOM 787 N N . CYS A 1 98 ? -0.571 1.893 13.890 1.00 91.19 98 CYS A N 1
ATOM 788 C CA . CYS A 1 98 ? -1.913 2.231 13.425 1.00 91.19 98 CYS A CA 1
ATOM 789 C C . CYS A 1 98 ? -2.457 1.193 12.434 1.00 91.19 98 CYS A C 1
ATOM 791 O O . CYS A 1 98 ? -3.554 0.671 12.632 1.00 91.19 98 CYS A O 1
ATOM 793 N N . ALA A 1 99 ? -1.673 0.833 11.411 1.00 90.06 99 ALA A N 1
ATOM 794 C CA . ALA A 1 99 ? -2.083 -0.136 10.396 1.00 90.06 99 ALA A CA 1
ATOM 795 C C . ALA A 1 99 ? -2.422 -1.508 11.000 1.00 90.06 99 ALA A C 1
ATOM 797 O O . ALA A 1 99 ? -3.412 -2.133 10.621 1.00 90.06 99 ALA A O 1
ATOM 798 N N . MET A 1 100 ? -1.655 -1.954 11.997 1.00 89.31 100 MET A N 1
ATOM 799 C CA . MET A 1 100 ? -1.994 -3.163 12.743 1.00 89.31 100 MET A CA 1
ATOM 800 C C . MET A 1 100 ? -3.308 -3.057 13.510 1.00 89.31 100 MET A C 1
ATOM 802 O O . MET A 1 100 ? -4.058 -4.029 13.537 1.00 89.31 100 MET A O 1
ATOM 806 N N . GLY A 1 101 ? -3.581 -1.917 14.149 1.00 89.56 101 GLY A N 1
ATOM 807 C CA . GLY A 1 101 ? -4.849 -1.698 14.845 1.00 89.56 101 GLY A CA 1
ATOM 808 C C . GLY A 1 101 ? -6.041 -1.826 13.895 1.00 89.56 101 GLY A C 1
ATOM 809 O O . GLY A 1 101 ? -7.052 -2.425 14.250 1.00 89.56 101 GLY A O 1
ATOM 810 N N . VAL A 1 102 ? -5.892 -1.346 12.655 1.00 89.19 102 VAL A N 1
ATOM 811 C CA . VAL A 1 102 ? -6.900 -1.534 11.603 1.00 89.19 102 VAL A CA 1
ATOM 812 C C . VAL A 1 102 ? -7.064 -3.009 11.242 1.00 89.19 102 VAL A C 1
ATOM 814 O O . VAL A 1 102 ? -8.186 -3.495 11.204 1.00 89.19 102 VAL A O 1
ATOM 817 N N . ILE A 1 103 ? -5.972 -3.741 11.021 1.00 86.69 103 ILE A N 1
ATOM 818 C CA . ILE A 1 103 ? -6.047 -5.169 10.673 1.00 86.69 103 ILE A CA 1
ATOM 819 C C . ILE A 1 103 ? -6.680 -5.992 11.797 1.00 86.69 103 ILE A C 1
ATOM 821 O O . ILE A 1 103 ? -7.502 -6.859 11.522 1.00 86.69 103 ILE A O 1
ATOM 825 N N . GLN A 1 104 ? -6.340 -5.715 13.058 1.00 86.44 104 GLN A N 1
ATOM 826 C CA . GLN A 1 104 ? -6.946 -6.399 14.204 1.00 86.44 104 GLN A CA 1
ATOM 827 C C . GLN A 1 104 ? -8.459 -6.147 14.274 1.00 86.44 104 GLN A C 1
ATOM 829 O O . GLN A 1 104 ? -9.217 -7.092 14.481 1.00 86.44 104 GLN A O 1
ATOM 834 N N . ASP A 1 105 ? -8.904 -4.911 14.026 1.00 85.06 105 ASP A N 1
ATOM 835 C CA . ASP A 1 105 ? -10.328 -4.548 13.932 1.00 85.06 105 ASP A CA 1
ATOM 836 C C . ASP A 1 105 ? -11.036 -5.305 12.789 1.00 85.06 105 ASP A C 1
ATOM 838 O O . ASP A 1 105 ? -12.132 -5.839 12.965 1.00 85.06 105 ASP A O 1
ATOM 842 N N . GLU A 1 106 ? -10.388 -5.430 11.629 1.00 79.00 106 GLU A N 1
ATOM 843 C CA . GLU A 1 106 ? -10.932 -6.136 10.459 1.00 79.00 106 GLU A CA 1
ATOM 844 C C . GLU A 1 106 ? -10.985 -7.661 10.643 1.00 79.00 106 GLU A C 1
ATOM 846 O O . GLU A 1 106 ? -11.953 -8.309 10.226 1.00 79.00 106 GLU A O 1
ATOM 851 N N . GLN A 1 107 ? -9.987 -8.249 11.309 1.00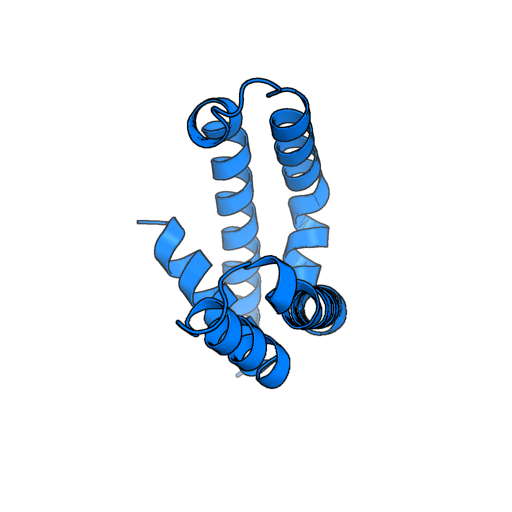 75.19 107 GLN A N 1
ATOM 852 C CA . GLN A 1 107 ? -9.990 -9.670 11.663 1.00 75.19 107 GLN A CA 1
ATOM 853 C C . GLN A 1 107 ? -11.058 -9.994 12.714 1.00 75.19 107 GLN A C 1
ATOM 855 O O . GLN A 1 107 ? -11.703 -11.041 12.634 1.00 75.19 107 GLN A O 1
ATOM 860 N N . GLN A 1 108 ? -11.287 -9.092 13.671 1.00 71.19 108 GLN A N 1
ATOM 861 C CA . GLN A 1 108 ? -12.296 -9.280 14.711 1.00 71.19 108 GLN A CA 1
ATOM 862 C C . GLN A 1 108 ? -13.723 -9.230 14.136 1.00 71.19 108 GLN A C 1
ATOM 864 O O . GLN A 1 108 ? -14.569 -10.040 14.521 1.00 71.19 108 GLN A O 1
ATOM 869 N N . LYS A 1 109 ? -13.976 -8.378 13.132 1.00 64.50 109 LYS A N 1
ATOM 870 C CA . LYS A 1 109 ? -15.249 -8.365 12.384 1.00 64.50 109 LYS A CA 1
ATOM 871 C C . LYS A 1 109 ? -15.490 -9.649 11.589 1.00 64.50 109 LYS A C 1
ATOM 873 O O . LYS A 1 109 ? -16.613 -10.143 11.575 1.00 64.50 109 LYS A O 1
ATOM 878 N N . HIS A 1 110 ? -14.452 -10.229 10.984 1.00 57.09 110 HIS A N 1
ATOM 879 C CA . HIS A 1 110 ? -14.567 -11.514 10.281 1.00 57.09 110 HIS A CA 1
ATOM 880 C C . HIS A 1 110 ? -14.851 -12.703 11.215 1.00 57.09 110 HIS A C 1
ATOM 882 O O . HIS A 1 110 ? -15.408 -13.704 10.768 1.00 57.09 110 HIS A O 1
ATOM 888 N N . GLN A 1 111 ? -14.499 -12.611 12.503 1.00 51.69 111 GLN A N 1
ATOM 889 C CA . GLN A 1 111 ? -14.790 -13.652 13.499 1.00 51.69 111 GLN A CA 1
ATOM 890 C C . GLN A 1 111 ? -16.152 -13.479 14.187 1.00 51.69 111 GLN A C 1
ATOM 892 O O . GLN A 1 111 ? -16.745 -14.474 14.592 1.00 51.69 111 GLN A O 1
ATOM 897 N N . ALA A 1 112 ? -16.671 -12.252 14.288 1.00 51.56 112 ALA A N 1
ATOM 898 C CA 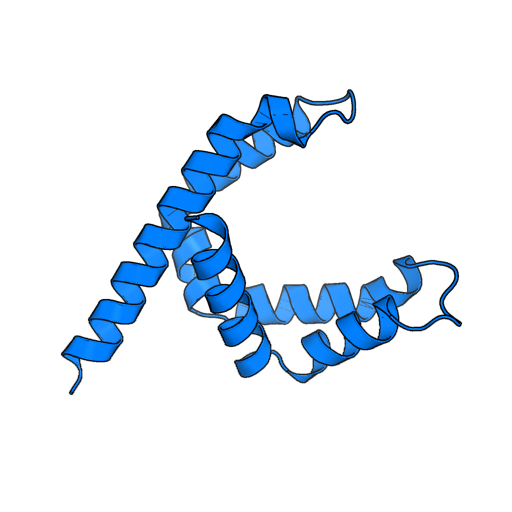. ALA A 1 112 ? -17.977 -11.965 14.891 1.00 51.56 112 ALA A CA 1
ATOM 899 C C . ALA A 1 112 ? -19.177 -12.204 13.946 1.00 51.56 112 ALA A C 1
ATOM 901 O O . ALA A 1 112 ? -20.322 -12.120 14.379 1.00 51.56 112 ALA A O 1
ATOM 902 N N . GLY A 1 113 ? -18.923 -12.488 12.664 1.00 46.72 113 GLY A N 1
ATOM 903 C CA . GLY A 1 113 ? -19.937 -12.784 11.644 1.00 46.72 113 GLY A CA 1
ATOM 904 C C . GLY A 1 113 ? -20.177 -14.277 11.382 1.00 46.72 113 GLY A C 1
ATOM 905 O O . GLY A 1 113 ? -20.608 -14.619 10.281 1.00 46.72 113 GLY A O 1
ATOM 906 N N . LYS A 1 114 ? -19.852 -15.157 12.338 1.00 40.34 114 LYS A N 1
ATOM 907 C CA . LYS A 1 114 ? -20.139 -16.599 12.279 1.00 40.34 114 LYS A CA 1
ATOM 908 C C . LYS A 1 114 ? -21.221 -17.000 13.269 1.00 40.34 114 LYS A C 1
ATOM 910 O O . LYS A 1 114 ? -21.123 -16.569 14.437 1.00 40.34 114 LYS A O 1
#

pLDDT: mean 83.29, std 12.27, range [40.34, 92.81]

Sequence (114 aa):
MVSRVLDEYIIQEVARTCPEPFLGFHRCMEDPAIKDKSECATFQRDLQHCVKTQVTVYHHIESKCSDIIQKYQTCLMKDTEGNTSSKCYNELKSLRECAMGVIQDEQQKHQAGK

Radius of gyration: 16.11 Å; chains: 1; bounding box: 40×34×34 Å

Foldseek 3Di:
DLVPVLVVVLLVLLCVQPVVLSVLLVCLCPDPVCPDSCVSVVSVVSSVVRCVPTRVLSVQLCVQCVVLVVVLVVQQVVCPPPPNCPRSVVSVVVSSVSSVVSVVVVVVVVVVVD